Protein AF-A0A4R7D496-F1 (afdb_monomer_lite)

Organism: NCBI:txid1476465

Radius of gyration: 22.85 Å; chains: 1; bounding box: 43×77×45 Å

pLDDT: mean 81.34, std 16.37, range [40.25, 98.31]

Structure (mmCIF, N/CA/C/O backbone):
data_AF-A0A4R7D496-F1
#
_entry.id   AF-A0A4R7D496-F1
#
loop_
_atom_site.group_PDB
_atom_site.id
_atom_site.type_symbol
_atom_site.label_atom_id
_atom_site.label_alt_id
_atom_site.label_comp_id
_atom_site.label_asym_id
_atom_site.label_entity_id
_atom_site.label_seq_id
_atom_site.pdbx_PDB_ins_code
_atom_site.Cartn_x
_atom_site.Cartn_y
_atom_site.Cartn_z
_atom_site.occupancy
_atom_site.B_iso_or_equiv
_atom_site.auth_seq_id
_atom_site.auth_comp_id
_atom_site.auth_asym_id
_atom_site.auth_atom_id
_atom_site.pdbx_PDB_model_num
ATOM 1 N N . MET A 1 1 ? 23.025 -61.374 19.841 1.00 56.69 1 MET A N 1
ATOM 2 C CA . MET A 1 1 ? 21.644 -61.014 19.425 1.00 56.69 1 MET A CA 1
ATOM 3 C C . MET A 1 1 ? 21.143 -59.700 20.023 1.00 56.69 1 MET A C 1
ATOM 5 O O . MET A 1 1 ? 20.697 -58.865 19.254 1.00 56.69 1 MET A O 1
ATOM 9 N N . LYS A 1 2 ? 21.265 -59.462 21.339 1.00 55.41 2 LYS A N 1
ATOM 10 C CA . LYS A 1 2 ? 20.737 -58.252 22.011 1.00 55.41 2 LYS A CA 1
ATOM 11 C C . LYS A 1 2 ? 21.283 -56.909 21.476 1.00 55.41 2 LYS A C 1
ATOM 13 O O . LYS A 1 2 ? 20.531 -55.954 21.364 1.00 55.41 2 LYS A O 1
ATOM 18 N N . SER A 1 3 ? 22.551 -56.858 21.056 1.00 56.16 3 SER A N 1
ATOM 19 C CA . SER A 1 3 ? 23.186 -55.635 20.522 1.00 56.16 3 SER A CA 1
ATOM 20 C C . SER A 1 3 ? 22.636 -55.177 19.155 1.00 56.16 3 SER A C 1
ATOM 22 O O . SER A 1 3 ? 22.554 -53.978 18.912 1.00 56.16 3 SER A O 1
ATOM 24 N N . LYS A 1 4 ? 22.173 -56.098 18.293 1.00 61.12 4 LYS A N 1
ATOM 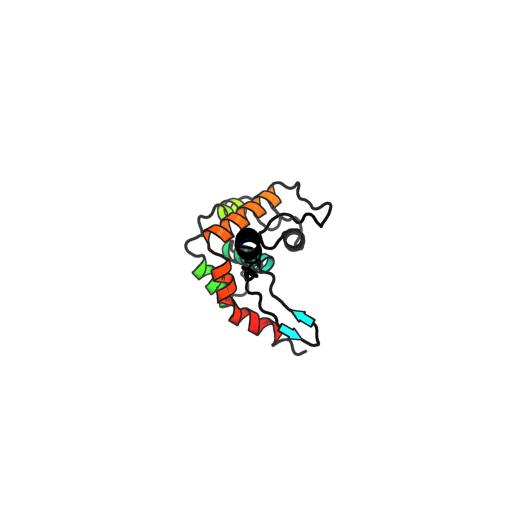25 C CA . LYS A 1 4 ? 21.601 -55.740 16.979 1.00 61.12 4 LYS A CA 1
ATOM 26 C C . LYS A 1 4 ? 20.197 -55.129 17.097 1.00 61.12 4 LYS A C 1
ATOM 28 O O . LYS A 1 4 ? 19.844 -54.263 16.312 1.00 61.12 4 LYS A O 1
ATOM 33 N N . ILE A 1 5 ? 19.431 -55.545 18.109 1.00 70.75 5 ILE A N 1
ATOM 34 C CA . ILE A 1 5 ? 18.074 -55.040 18.371 1.00 70.75 5 ILE A CA 1
ATOM 35 C C . ILE A 1 5 ? 18.126 -53.599 18.895 1.00 70.75 5 ILE A C 1
ATOM 37 O O . ILE A 1 5 ? 17.361 -52.755 18.442 1.00 70.75 5 ILE A O 1
ATOM 41 N N . ILE A 1 6 ? 19.073 -53.298 19.789 1.00 73.81 6 ILE A N 1
ATOM 42 C CA . ILE A 1 6 ? 19.260 -51.942 20.333 1.00 73.81 6 ILE A CA 1
ATOM 43 C C . ILE A 1 6 ? 19.644 -50.961 19.217 1.00 73.81 6 ILE A C 1
ATOM 45 O O . ILE A 1 6 ? 19.100 -49.863 19.155 1.00 73.81 6 ILE A O 1
ATOM 49 N N . LEU A 1 7 ? 20.515 -51.378 18.292 1.00 70.06 7 LEU A N 1
ATOM 50 C CA . LEU A 1 7 ? 20.929 -50.544 17.163 1.00 70.06 7 LEU A CA 1
ATOM 51 C C . LEU A 1 7 ? 19.754 -50.205 16.227 1.00 70.06 7 LEU A C 1
ATOM 53 O O . LEU A 1 7 ? 19.630 -49.059 15.807 1.00 70.06 7 LEU A O 1
ATOM 57 N N . CYS A 1 8 ? 18.859 -51.160 15.951 1.00 70.88 8 CYS A N 1
ATOM 58 C CA . CYS A 1 8 ? 17.661 -50.912 15.141 1.00 70.88 8 CYS A CA 1
ATOM 59 C C . CYS A 1 8 ? 16.666 -49.960 15.820 1.00 70.88 8 CYS A C 1
ATOM 61 O O . CYS A 1 8 ? 16.063 -49.138 15.138 1.00 70.88 8 CYS A O 1
ATOM 63 N N . ILE A 1 9 ? 16.514 -50.034 17.146 1.00 73.75 9 ILE A N 1
ATOM 64 C CA . ILE A 1 9 ? 15.630 -49.128 17.899 1.00 73.75 9 ILE A CA 1
ATOM 65 C C . ILE A 1 9 ? 16.184 -47.697 17.882 1.00 73.75 9 ILE A C 1
ATOM 67 O O . ILE A 1 9 ? 15.428 -46.751 17.675 1.00 73.75 9 ILE A O 1
ATOM 71 N N . VAL A 1 10 ? 17.502 -47.536 18.034 1.00 73.50 10 VAL A N 1
ATOM 72 C CA . VAL A 1 10 ? 18.156 -46.219 17.970 1.00 73.50 10 VAL A CA 1
ATOM 73 C C . VAL A 1 10 ? 18.067 -45.623 16.561 1.00 73.50 10 VAL A C 1
ATOM 75 O O . VAL A 1 10 ? 17.723 -44.453 16.423 1.00 73.50 10 VAL A O 1
ATOM 78 N N . LEU A 1 11 ? 18.285 -46.420 15.509 1.00 66.94 11 LEU A N 1
ATOM 79 C CA . LEU A 1 11 ? 18.124 -45.973 14.118 1.00 66.94 11 LEU A CA 1
ATOM 80 C C . LEU A 1 11 ? 16.674 -45.601 13.783 1.00 66.94 11 LEU A C 1
ATOM 82 O O . LEU A 1 11 ? 16.449 -44.569 13.160 1.00 66.94 11 LEU A O 1
ATOM 86 N N . ALA A 1 12 ? 15.688 -46.375 14.244 1.00 64.62 12 ALA A N 1
ATOM 87 C CA . ALA A 1 12 ? 14.278 -46.040 14.051 1.00 64.62 12 ALA A CA 1
ATOM 88 C C . ALA A 1 12 ? 13.896 -44.730 14.766 1.00 64.62 12 ALA A C 1
ATOM 90 O O . ALA A 1 12 ? 13.194 -43.904 14.187 1.00 64.62 12 ALA A O 1
ATOM 91 N N . ALA A 1 13 ? 14.409 -44.498 15.980 1.00 64.19 13 ALA A N 1
ATOM 92 C CA . ALA A 1 13 ? 14.186 -43.253 16.718 1.00 64.19 13 ALA A CA 1
ATOM 93 C C . ALA A 1 13 ? 14.844 -42.028 16.045 1.00 64.19 13 ALA A C 1
ATOM 95 O O . ALA A 1 13 ? 14.255 -40.949 16.041 1.00 64.19 13 ALA A O 1
ATOM 96 N N . LEU A 1 14 ? 16.018 -42.196 15.424 1.00 60.50 14 LEU A N 1
ATOM 97 C CA . LEU A 1 14 ? 16.702 -41.154 14.638 1.00 60.50 14 LEU A CA 1
ATOM 98 C C . LEU A 1 14 ? 16.020 -40.861 13.289 1.00 60.50 14 LEU A C 1
ATOM 100 O O . LEU A 1 14 ? 16.034 -39.724 12.816 1.00 60.50 14 LEU A O 1
ATOM 104 N N . CYS A 1 15 ? 15.384 -41.856 12.669 1.00 57.66 15 CYS A N 1
ATOM 105 C CA . CYS A 1 15 ? 14.571 -41.645 11.469 1.00 57.66 15 CYS A CA 1
ATOM 106 C C . CYS A 1 15 ? 13.231 -40.960 11.793 1.00 57.66 15 CYS A C 1
ATOM 108 O O . CYS A 1 15 ? 12.753 -40.142 11.013 1.00 57.66 15 CYS A O 1
ATOM 110 N N . LEU A 1 16 ? 12.645 -41.232 12.965 1.00 57.12 16 LEU A N 1
ATOM 111 C CA . LEU A 1 16 ? 11.423 -40.564 13.434 1.00 57.12 16 LEU A CA 1
ATOM 112 C C . LEU A 1 16 ? 11.659 -39.096 13.820 1.00 57.12 16 LEU A C 1
ATOM 114 O O . LEU A 1 16 ? 10.758 -38.280 13.641 1.00 57.12 16 LEU A O 1
ATOM 118 N N . SER A 1 17 ? 12.857 -38.732 14.292 1.00 56.72 17 SER A N 1
ATOM 119 C CA . SER A 1 17 ? 13.196 -37.331 14.585 1.00 56.72 17 SER A CA 1
ATOM 120 C C . SER A 1 17 ? 13.561 -36.505 13.346 1.00 56.72 17 SER A C 1
ATOM 122 O O . SER A 1 17 ? 13.466 -35.281 13.388 1.00 56.72 17 SER A O 1
ATOM 124 N N . THR A 1 18 ? 13.939 -37.148 12.237 1.00 55.53 18 THR A N 1
ATOM 125 C CA . THR A 1 18 ? 14.266 -36.473 10.965 1.00 55.53 18 THR A CA 1
ATOM 126 C C . THR A 1 18 ? 13.103 -36.459 9.965 1.00 55.53 18 THR A C 1
ATOM 128 O O . THR A 1 18 ? 13.079 -35.609 9.080 1.00 55.53 18 THR A O 1
ATOM 131 N N . GLY A 1 19 ? 12.104 -37.337 10.122 1.00 47.97 19 GLY A N 1
ATOM 132 C CA . GLY A 1 19 ? 10.970 -37.483 9.196 1.00 47.97 19 GLY A CA 1
ATOM 133 C C . GLY A 1 19 ? 9.736 -36.605 9.454 1.00 47.97 19 GLY A C 1
ATOM 134 O O . GLY A 1 19 ? 8.755 -36.752 8.732 1.00 47.97 19 GLY A O 1
ATOM 135 N N . LEU A 1 20 ? 9.745 -35.717 10.458 1.00 46.91 20 LEU A N 1
ATOM 136 C CA . LEU A 1 20 ? 8.592 -34.864 10.809 1.00 46.91 20 LEU A CA 1
ATOM 137 C C . LEU A 1 20 ? 8.773 -33.369 10.508 1.00 46.91 20 LEU A C 1
ATOM 139 O O . LEU A 1 20 ? 7.852 -32.595 10.742 1.00 46.91 20 LEU A O 1
ATOM 143 N N . TYR A 1 21 ? 9.890 -32.964 9.901 1.00 46.97 21 TYR A N 1
ATOM 144 C CA . TYR A 1 21 ? 9.975 -31.668 9.217 1.00 46.97 21 TYR A CA 1
ATOM 145 C C . TYR A 1 21 ? 9.490 -31.809 7.769 1.00 46.97 21 TYR A C 1
ATOM 147 O O . TYR A 1 21 ? 10.166 -31.445 6.809 1.00 46.97 21 TYR A O 1
ATOM 155 N N . GLY A 1 22 ? 8.277 -32.337 7.596 1.00 42.75 22 GLY A N 1
ATOM 156 C CA . GLY A 1 22 ? 7.478 -31.865 6.478 1.00 42.75 22 GLY A CA 1
ATOM 157 C C . GLY A 1 22 ? 7.251 -30.389 6.757 1.00 42.75 22 GLY A C 1
ATOM 158 O O . GLY A 1 22 ? 6.580 -30.070 7.735 1.00 42.75 22 GLY A O 1
ATOM 159 N N . ARG A 1 23 ? 7.880 -29.500 5.974 1.00 41.28 23 ARG A N 1
ATOM 160 C CA . ARG A 1 23 ? 7.515 -28.080 5.931 1.00 41.28 23 ARG A CA 1
ATOM 161 C C . ARG A 1 23 ? 5.992 -28.070 5.868 1.00 41.28 23 ARG A C 1
ATOM 163 O O . ARG A 1 23 ? 5.431 -28.551 4.882 1.00 41.28 23 ARG A O 1
ATOM 170 N N . ALA A 1 24 ? 5.331 -27.638 6.943 1.00 40.66 24 ALA A N 1
ATOM 171 C CA . ALA A 1 24 ? 3.930 -27.293 6.839 1.00 40.66 24 ALA A CA 1
ATOM 172 C C . ALA A 1 24 ? 3.865 -26.355 5.634 1.00 40.66 24 ALA A C 1
ATOM 174 O O . ALA A 1 24 ? 4.683 -25.439 5.535 1.00 40.66 24 ALA A O 1
ATOM 175 N N . HIS A 1 25 ? 3.010 -26.661 4.662 1.00 40.31 25 HIS A N 1
ATOM 176 C CA . HIS A 1 25 ? 2.670 -25.681 3.645 1.00 40.31 25 HIS A CA 1
ATOM 177 C C . HIS A 1 25 ? 2.056 -24.524 4.435 1.00 40.31 25 HIS A C 1
ATOM 179 O O . HIS A 1 25 ? 0.890 -24.601 4.824 1.00 40.31 25 HIS A O 1
ATOM 185 N N . GLU A 1 26 ? 2.882 -23.542 4.807 1.00 54.62 26 GLU A N 1
ATOM 186 C CA . GLU A 1 26 ? 2.420 -22.295 5.391 1.00 54.62 26 GLU A CA 1
ATOM 187 C C . GLU A 1 26 ? 1.396 -21.767 4.398 1.00 54.62 26 GLU A C 1
ATOM 189 O O . GLU A 1 26 ? 1.671 -21.629 3.203 1.00 54.62 26 GLU A O 1
ATOM 194 N N . GLN A 1 27 ? 0.154 -21.654 4.865 1.00 56.47 27 GLN A N 1
ATOM 195 C CA . GLN A 1 27 ? -0.900 -21.074 4.055 1.00 56.47 27 GLN A CA 1
ATOM 196 C C . GLN A 1 27 ? -0.429 -19.671 3.657 1.00 56.47 27 GLN A C 1
ATOM 198 O O . GLN A 1 27 ? 0.135 -18.979 4.509 1.00 56.47 27 GLN A O 1
ATOM 203 N N . PRO A 1 28 ? -0.617 -19.258 2.394 1.00 67.00 28 PRO A N 1
ATOM 204 C CA . PRO A 1 28 ? -0.236 -17.917 1.979 1.00 67.00 28 PRO A CA 1
ATOM 205 C C . PRO A 1 28 ? -0.934 -16.887 2.875 1.00 67.00 28 PRO A C 1
ATOM 207 O O . PRO A 1 28 ? -2.121 -17.030 3.181 1.00 67.00 28 PRO A O 1
ATOM 210 N N . ILE A 1 29 ? -0.179 -15.874 3.309 1.00 80.69 29 ILE A N 1
ATOM 211 C CA . ILE A 1 29 ? -0.638 -14.818 4.229 1.00 80.69 29 ILE A CA 1
ATOM 212 C C . ILE A 1 29 ? -1.876 -14.116 3.645 1.00 80.69 29 ILE A C 1
ATOM 214 O O . ILE A 1 29 ? -2.878 -13.898 4.332 1.00 80.69 29 ILE A O 1
ATOM 218 N N . TYR A 1 30 ? -1.835 -13.856 2.338 1.00 85.75 30 TYR A N 1
ATOM 219 C CA . TYR A 1 30 ? -2.943 -13.320 1.562 1.00 85.75 30 TYR A CA 1
ATOM 220 C C . TYR A 1 30 ? -3.668 -14.440 0.832 1.00 85.75 30 TYR A C 1
ATOM 222 O O . TYR A 1 30 ? -3.118 -15.124 -0.033 1.00 85.75 30 TYR A O 1
ATOM 230 N N . GLN A 1 31 ? -4.946 -14.609 1.140 1.00 83.81 31 GLN A N 1
ATOM 231 C CA . GLN A 1 31 ? -5.771 -15.612 0.500 1.00 83.81 31 GLN A CA 1
ATOM 232 C C . GLN A 1 31 ? -6.420 -15.045 -0.766 1.00 83.81 31 GLN A C 1
ATOM 234 O O . GLN A 1 31 ? -7.627 -14.779 -0.811 1.00 83.81 31 GLN A O 1
ATOM 239 N N . GLN A 1 32 ? -5.584 -14.874 -1.783 1.00 77.94 32 GLN A N 1
ATOM 240 C CA . GLN A 1 32 ? -5.933 -14.281 -3.066 1.00 77.94 32 GLN A CA 1
ATOM 241 C C . GLN A 1 32 ? -7.162 -14.954 -3.723 1.00 77.94 32 GLN A C 1
ATOM 243 O O . GLN A 1 32 ? -7.193 -16.182 -3.862 1.00 77.94 32 GLN A O 1
ATOM 248 N N . PRO A 1 33 ? -8.179 -14.176 -4.133 1.00 77.69 33 PRO A N 1
ATOM 249 C CA . PRO A 1 33 ? -9.317 -14.685 -4.892 1.00 77.69 33 PRO A CA 1
ATOM 250 C C . PRO A 1 33 ? -8.841 -15.097 -6.286 1.00 77.69 33 PRO A C 1
ATOM 252 O O . PRO A 1 33 ? -8.023 -14.415 -6.897 1.00 77.69 33 PRO A O 1
ATOM 255 N N . VAL A 1 34 ? -9.342 -16.219 -6.797 1.00 80.44 34 VAL A N 1
ATOM 256 C CA . VAL A 1 34 ? -9.006 -16.698 -8.141 1.00 80.44 34 VAL A CA 1
ATOM 257 C C . VAL A 1 34 ? -10.296 -16.852 -8.920 1.00 80.44 34 VAL A C 1
ATOM 259 O O . VAL A 1 34 ? -11.125 -17.694 -8.576 1.00 80.44 34 VAL A O 1
ATOM 262 N N . VAL A 1 35 ? -10.432 -16.082 -9.993 1.00 80.88 35 VAL A N 1
ATOM 263 C CA . VAL A 1 35 ? -11.515 -16.252 -10.965 1.00 80.88 35 VAL A CA 1
ATOM 264 C C . VAL A 1 35 ? -10.918 -16.706 -12.284 1.00 80.88 35 VAL A C 1
ATOM 266 O O . VAL A 1 35 ? -9.939 -16.140 -12.760 1.00 80.88 35 VAL A O 1
ATOM 269 N N . GLU A 1 36 ? -11.482 -17.757 -12.866 1.00 80.81 36 GLU A N 1
ATOM 270 C CA . GLU A 1 36 ? -11.027 -18.305 -14.139 1.00 80.81 36 GLU A CA 1
ATOM 271 C C . GLU A 1 36 ? -12.052 -17.991 -15.230 1.00 80.81 36 GLU A C 1
ATOM 273 O O . GLU A 1 36 ? -13.218 -18.367 -15.118 1.00 80.81 36 GLU A O 1
ATOM 278 N N . VAL A 1 37 ? -11.614 -17.305 -16.285 1.00 81.06 37 VAL A N 1
ATOM 279 C CA . VAL A 1 37 ? -12.430 -16.977 -17.462 1.00 81.06 37 VAL A CA 1
ATOM 280 C C . VAL A 1 37 ? -11.669 -17.446 -18.694 1.00 81.06 37 VAL A C 1
ATOM 282 O O . VAL A 1 37 ? -10.526 -17.053 -18.901 1.00 81.06 37 VAL A O 1
ATOM 285 N N . GLU A 1 38 ? -12.276 -18.336 -19.483 1.00 84.25 38 GLU A N 1
ATOM 286 C CA . GLU A 1 38 ? -11.675 -18.898 -20.707 1.00 84.25 38 GLU A CA 1
ATOM 287 C C . GLU A 1 38 ? -10.256 -19.486 -20.511 1.00 84.25 38 GLU A C 1
ATOM 289 O O . GLU A 1 38 ? -9.402 -19.417 -21.392 1.00 84.25 38 GLU A O 1
ATOM 294 N N . GLY A 1 39 ? -9.990 -20.083 -19.342 1.00 85.00 39 GLY A N 1
ATOM 295 C CA . GLY A 1 39 ? -8.684 -20.663 -18.998 1.00 85.00 39 GLY A CA 1
ATOM 296 C C . GLY A 1 39 ? -7.632 -19.644 -18.543 1.00 85.00 39 GLY A C 1
ATOM 297 O O . GLY A 1 39 ? -6.489 -20.017 -18.271 1.00 85.00 39 GLY A O 1
ATOM 298 N N . VAL A 1 40 ? -7.999 -18.366 -18.433 1.00 81.06 40 VAL A N 1
ATOM 299 C CA . VAL A 1 40 ? -7.164 -17.307 -17.859 1.00 81.06 40 VAL A CA 1
ATOM 300 C C . VAL A 1 40 ? -7.554 -17.107 -16.399 1.00 81.06 40 VAL A C 1
ATOM 302 O O . VAL A 1 40 ? -8.718 -16.870 -16.080 1.00 81.06 40 VAL A O 1
ATOM 305 N N . ARG A 1 41 ? -6.569 -17.204 -15.502 1.00 82.31 41 ARG A N 1
ATOM 306 C CA . ARG A 1 41 ? -6.749 -16.994 -14.062 1.00 82.31 41 ARG A CA 1
ATOM 307 C C . ARG A 1 41 ? -6.489 -15.534 -13.706 1.00 82.31 41 ARG A C 1
ATOM 309 O O . ARG A 1 41 ? -5.374 -15.047 -13.874 1.00 82.31 41 ARG A O 1
ATOM 316 N N . PHE A 1 42 ? -7.505 -14.880 -13.168 1.00 81.56 42 PHE A N 1
ATOM 317 C CA . PHE A 1 42 ? -7.460 -13.532 -12.622 1.00 81.56 42 PHE A CA 1
ATOM 318 C C . PHE A 1 42 ? -7.365 -13.602 -11.102 1.00 81.56 42 PHE A C 1
ATOM 320 O O . PHE A 1 42 ? -8.030 -14.422 -10.468 1.00 81.56 42 PHE A O 1
ATOM 327 N N . THR A 1 43 ? -6.526 -12.745 -10.531 1.00 86.38 43 THR A N 1
ATOM 328 C CA . THR A 1 43 ? -6.320 -12.621 -9.088 1.00 86.38 43 THR A CA 1
ATOM 329 C C . THR A 1 43 ? -6.101 -11.159 -8.718 1.00 86.38 43 THR A C 1
ATOM 331 O O . THR A 1 43 ? -5.698 -10.360 -9.566 1.00 86.38 43 THR A O 1
ATOM 334 N N . ILE A 1 44 ? -6.366 -10.818 -7.459 1.00 88.44 44 ILE A N 1
ATOM 335 C CA . ILE A 1 44 ? -6.022 -9.514 -6.893 1.00 88.44 44 ILE A CA 1
ATOM 336 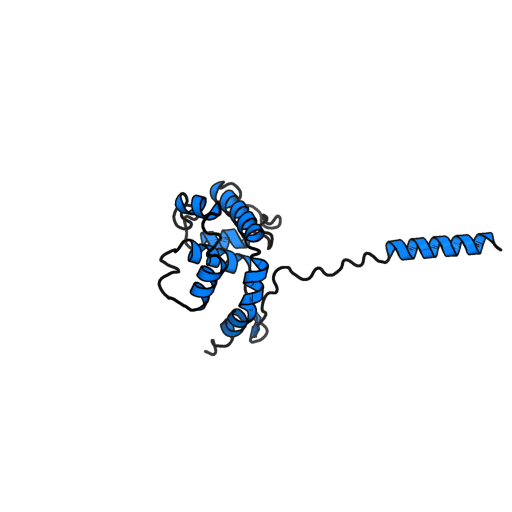C C . ILE A 1 44 ? -4.648 -9.614 -6.241 1.00 88.44 44 ILE A C 1
ATOM 338 O O . ILE A 1 44 ? -4.427 -10.432 -5.348 1.00 88.44 44 ILE A O 1
ATOM 342 N N . ASP A 1 45 ? -3.734 -8.756 -6.685 1.00 90.94 45 ASP A N 1
ATOM 343 C CA . ASP A 1 45 ? -2.407 -8.641 -6.098 1.00 90.94 45 ASP A CA 1
ATOM 344 C C . ASP A 1 45 ? -2.474 -7.842 -4.782 1.00 90.94 45 ASP A C 1
ATOM 346 O O . ASP A 1 45 ? -2.901 -6.680 -4.800 1.00 90.94 45 ASP A O 1
ATOM 350 N N . PRO A 1 46 ? -2.039 -8.410 -3.642 1.00 92.38 46 PRO A N 1
ATOM 351 C CA . PRO A 1 46 ? -2.131 -7.741 -2.346 1.00 92.38 46 PRO A CA 1
ATOM 352 C C . PRO A 1 46 ? -1.288 -6.465 -2.268 1.00 92.38 46 PRO A C 1
ATOM 354 O O . PRO A 1 46 ? -1.638 -5.554 -1.524 1.00 92.38 46 PRO A O 1
ATOM 357 N N . ARG A 1 47 ? -0.210 -6.346 -3.054 1.00 94.50 47 ARG A N 1
ATOM 358 C CA . ARG A 1 47 ? 0.647 -5.149 -3.070 1.00 94.50 47 ARG A CA 1
ATOM 359 C C . ARG A 1 47 ? -0.056 -3.988 -3.765 1.00 94.50 47 ARG A C 1
ATOM 361 O O . ARG A 1 47 ? 0.033 -2.851 -3.309 1.00 94.50 47 ARG A O 1
ATOM 368 N N . ILE A 1 48 ? -0.770 -4.282 -4.853 1.00 93.06 48 ILE A N 1
ATOM 369 C CA . ILE A 1 48 ? -1.567 -3.291 -5.588 1.00 93.06 48 ILE A CA 1
ATOM 370 C C . ILE A 1 48 ? -2.740 -2.822 -4.725 1.00 93.06 48 ILE A C 1
ATOM 372 O O . ILE A 1 48 ? -2.966 -1.619 -4.605 1.00 93.06 48 ILE A O 1
ATOM 376 N N . GLU A 1 49 ? -3.436 -3.748 -4.069 1.00 93.56 49 GLU A N 1
ATOM 377 C CA . GLU A 1 49 ? -4.553 -3.427 -3.174 1.00 93.56 49 GLU A CA 1
ATOM 378 C C . GLU A 1 49 ? -4.104 -2.632 -1.936 1.00 93.56 49 GLU A C 1
ATOM 380 O O . GLU A 1 49 ? -4.765 -1.673 -1.524 1.00 93.56 49 GLU A O 1
ATOM 385 N N . LEU A 1 50 ? -2.934 -2.961 -1.382 1.00 96.38 50 LEU A N 1
ATOM 386 C CA . LEU A 1 50 ? -2.309 -2.195 -0.306 1.00 96.38 50 LEU A CA 1
ATOM 387 C C . LEU A 1 50 ? -1.987 -0.774 -0.757 1.00 96.38 50 LEU A C 1
ATOM 389 O O . LEU A 1 50 ? -2.307 0.187 -0.056 1.00 96.38 50 LEU A O 1
ATOM 393 N N . PHE A 1 51 ? -1.368 -0.625 -1.927 1.00 95.56 51 PHE A N 1
ATOM 394 C CA . PHE A 1 51 ? -1.049 0.693 -2.455 1.00 95.56 51 PHE A CA 1
ATOM 395 C C . PHE A 1 51 ? -2.322 1.519 -2.647 1.00 95.56 51 PHE A C 1
ATOM 397 O O . PHE A 1 51 ? -2.402 2.637 -2.142 1.00 95.56 51 PHE A O 1
ATOM 404 N N . HIS A 1 52 ? -3.356 0.934 -3.255 1.00 93.25 52 HIS A N 1
ATOM 405 C CA . HIS A 1 52 ? -4.649 1.587 -3.430 1.00 93.25 52 HIS A CA 1
ATOM 406 C C . HIS A 1 52 ? -5.293 2.000 -2.100 1.00 93.25 52 HIS A C 1
ATOM 408 O O . HIS A 1 52 ? -5.806 3.112 -1.955 1.00 93.25 52 HIS A O 1
ATOM 414 N N . THR A 1 53 ? -5.208 1.133 -1.090 1.00 95.00 53 THR A N 1
ATOM 415 C CA . THR A 1 53 ? -5.656 1.433 0.273 1.00 95.00 53 THR A CA 1
ATOM 416 C C . THR A 1 53 ? -4.984 2.704 0.802 1.00 95.00 53 THR A C 1
ATOM 418 O O . THR A 1 53 ? -5.658 3.586 1.339 1.00 95.00 53 THR A O 1
ATOM 421 N N . LEU A 1 54 ? -3.672 2.855 0.607 1.00 95.88 54 LEU A N 1
ATOM 422 C CA . LEU A 1 54 ? -2.937 4.052 1.021 1.00 95.88 54 LEU A CA 1
ATOM 423 C C . LEU A 1 54 ? -3.348 5.297 0.230 1.00 95.88 54 LEU A C 1
ATOM 425 O O . LEU A 1 54 ? -3.449 6.372 0.823 1.00 95.88 54 LEU A O 1
ATOM 429 N N . GLU A 1 55 ? -3.643 5.173 -1.064 1.00 93.25 55 GLU A N 1
ATOM 430 C CA . GLU A 1 55 ? -4.157 6.289 -1.866 1.00 93.25 55 GLU A CA 1
ATOM 431 C C . GLU A 1 55 ? -5.502 6.805 -1.338 1.00 93.25 55 GLU A C 1
ATOM 433 O O . GLU A 1 55 ? -5.697 8.020 -1.202 1.00 93.25 55 GLU A O 1
ATOM 438 N N . VAL A 1 56 ? -6.418 5.884 -1.006 1.00 93.12 56 VAL A N 1
ATOM 439 C CA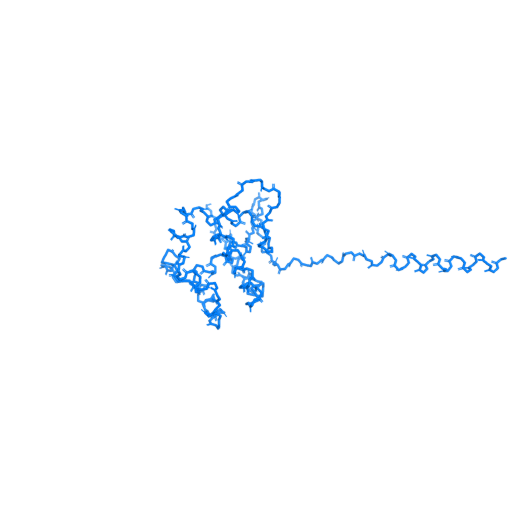 . VAL A 1 56 ? -7.723 6.198 -0.400 1.00 93.12 56 VAL A CA 1
ATOM 440 C C . VAL A 1 56 ? -7.522 6.892 0.945 1.00 93.12 56 VAL A C 1
ATOM 442 O O . VAL A 1 56 ? -8.133 7.929 1.207 1.00 93.12 56 VAL A O 1
ATOM 445 N N . LEU A 1 57 ? -6.641 6.360 1.796 1.00 93.19 57 LEU A N 1
ATOM 446 C CA . LEU A 1 57 ? -6.392 6.903 3.135 1.00 93.19 57 LEU A CA 1
ATOM 447 C C . LEU A 1 57 ? -5.682 8.262 3.110 1.00 93.19 57 LEU A C 1
ATOM 449 O O . LEU A 1 57 ? -5.966 9.106 3.962 1.00 93.19 57 LEU A O 1
ATOM 453 N N . GLN A 1 58 ? -4.808 8.503 2.130 1.00 90.69 58 GLN A N 1
ATOM 454 C CA . GLN A 1 58 ? -4.202 9.816 1.889 1.00 90.69 58 GLN A CA 1
ATOM 455 C C . GLN A 1 58 ? -5.214 10.811 1.293 1.00 90.69 58 GLN A C 1
ATOM 457 O O . GLN A 1 58 ? -5.027 12.026 1.377 1.00 90.69 58 GLN A O 1
ATOM 462 N N . GLY A 1 59 ? -6.298 10.309 0.706 1.00 87.94 59 GLY A N 1
ATOM 463 C CA . GLY A 1 59 ? -7.327 11.114 0.073 1.00 87.94 59 GLY A CA 1
ATOM 464 C C . GLY A 1 59 ? -6.891 11.684 -1.276 1.00 87.94 59 GLY A C 1
ATOM 465 O O . GLY A 1 59 ? -7.198 12.840 -1.586 1.00 87.94 59 GLY A O 1
ATOM 466 N N . ILE A 1 60 ? -6.167 10.896 -2.077 1.00 83.69 60 ILE A N 1
ATOM 467 C CA . ILE A 1 60 ? -5.714 11.315 -3.408 1.00 83.69 60 ILE A CA 1
ATOM 468 C C . ILE A 1 60 ? -6.938 11.630 -4.299 1.00 83.69 60 ILE A C 1
ATOM 470 O O . ILE A 1 60 ? -7.799 10.768 -4.494 1.00 83.69 60 ILE A O 1
ATOM 474 N N . PRO A 1 61 ? -7.037 12.841 -4.891 1.00 68.25 61 PRO A N 1
ATOM 475 C CA . PRO A 1 61 ? -8.223 13.270 -5.642 1.00 68.25 61 PRO A CA 1
ATOM 476 C C . PRO A 1 61 ? -8.606 12.368 -6.821 1.00 68.25 61 PRO A C 1
ATOM 478 O O . PRO A 1 61 ? -9.791 12.213 -7.108 1.00 68.25 61 PRO A O 1
ATOM 481 N N . LEU A 1 62 ? -7.614 11.764 -7.486 1.00 64.94 62 LEU A N 1
ATOM 482 C CA . LEU A 1 62 ? -7.825 10.844 -8.612 1.00 64.94 62 LEU A CA 1
ATOM 483 C C . LEU A 1 62 ? -8.526 9.549 -8.182 1.00 64.94 62 LEU A C 1
ATOM 485 O O . LEU A 1 62 ? -9.256 8.957 -8.970 1.00 64.94 62 LEU A O 1
ATOM 489 N N . VAL A 1 63 ? -8.365 9.157 -6.919 1.00 69.31 63 VAL A N 1
ATOM 490 C CA . VAL A 1 63 ? -9.057 8.016 -6.323 1.00 69.31 63 VAL A CA 1
ATOM 491 C C . VAL A 1 63 ? -10.406 8.445 -5.743 1.00 69.31 63 VAL A C 1
ATOM 493 O O . VAL A 1 63 ? -11.375 7.702 -5.835 1.00 69.31 63 VAL A O 1
ATOM 496 N N . ASN A 1 64 ? -10.534 9.659 -5.214 1.00 59.09 64 ASN A N 1
ATOM 497 C CA . ASN A 1 64 ? -11.702 10.085 -4.432 1.00 59.09 64 ASN A CA 1
ATOM 498 C C . ASN A 1 64 ? -12.957 10.510 -5.215 1.00 59.09 64 ASN A C 1
ATOM 500 O O . ASN A 1 64 ? -13.970 10.810 -4.592 1.00 59.09 64 ASN A O 1
ATOM 504 N N . PHE A 1 65 ? -12.951 10.553 -6.550 1.00 55.66 65 PHE A N 1
ATOM 505 C CA . PHE A 1 65 ? -14.101 11.120 -7.277 1.00 55.66 65 PHE A CA 1
ATOM 506 C C . PHE A 1 65 ? -15.353 10.222 -7.291 1.00 55.66 65 PHE A C 1
ATOM 508 O O . PHE A 1 65 ? -16.465 10.714 -7.475 1.00 55.66 65 PHE A O 1
ATOM 515 N N . VAL A 1 66 ? -15.184 8.911 -7.086 1.00 62.50 66 VAL A N 1
ATOM 516 C CA . VAL A 1 66 ? -16.287 7.940 -7.014 1.00 62.50 66 VAL A CA 1
ATOM 517 C C . VAL A 1 66 ? -16.341 7.347 -5.611 1.00 62.50 66 VAL A C 1
ATOM 519 O O . VAL A 1 66 ? -15.488 6.539 -5.241 1.00 62.50 66 VAL A O 1
ATOM 522 N N . GLU A 1 67 ? -17.346 7.740 -4.837 1.00 64.38 67 GLU A N 1
ATOM 523 C CA . GLU A 1 67 ? -17.641 7.175 -3.520 1.00 64.38 67 GLU A CA 1
ATOM 524 C C . GLU A 1 67 ? -18.297 5.800 -3.694 1.00 64.38 67 GLU A C 1
ATOM 526 O O . GLU A 1 67 ? -19.484 5.697 -4.000 1.00 64.38 67 GLU A O 1
ATOM 531 N N . ILE A 1 68 ? -17.508 4.737 -3.536 1.00 77.56 68 ILE A N 1
ATOM 532 C CA . ILE A 1 68 ? -17.997 3.353 -3.498 1.00 77.56 68 ILE A CA 1
ATOM 533 C C . ILE A 1 68 ? -17.983 2.843 -2.057 1.00 77.56 68 ILE A C 1
ATOM 535 O O . ILE A 1 68 ? -17.128 3.241 -1.264 1.00 77.56 68 ILE A O 1
ATOM 539 N N . GLU A 1 69 ? -18.896 1.928 -1.728 1.00 84.38 69 GLU A N 1
ATOM 540 C CA . GLU A 1 69 ? -19.000 1.306 -0.396 1.00 84.38 69 GLU A CA 1
ATOM 541 C C . GLU A 1 69 ? -17.655 0.732 0.080 1.00 84.38 69 GLU A C 1
ATOM 543 O O . GLU A 1 69 ? -17.257 0.924 1.228 1.00 84.38 69 GLU A O 1
ATOM 548 N N . TYR A 1 70 ? -16.881 0.160 -0.845 1.00 86.56 70 TYR A N 1
ATOM 549 C CA . TYR A 1 70 ? -15.541 -0.352 -0.575 1.00 86.56 70 TYR A CA 1
ATOM 550 C C . TYR A 1 70 ? -14.575 0.695 0.015 1.00 86.56 70 TYR A C 1
ATOM 552 O O . TYR A 1 70 ? -13.846 0.416 0.966 1.00 86.56 70 TYR A O 1
ATOM 560 N N . LYS A 1 71 ? -14.610 1.944 -0.465 1.00 88.00 71 LYS A N 1
ATOM 561 C CA . LYS A 1 71 ? -13.765 3.023 0.082 1.00 88.00 71 LYS A CA 1
ATOM 562 C C . LYS A 1 71 ? -14.187 3.402 1.491 1.00 88.00 71 LYS A C 1
ATOM 564 O O . LYS A 1 71 ? -13.338 3.668 2.338 1.00 88.00 71 LYS A O 1
ATOM 569 N N . GLN A 1 72 ? -15.487 3.375 1.771 1.00 88.69 72 GLN A N 1
ATOM 570 C CA . GLN A 1 72 ? -15.995 3.604 3.121 1.00 88.69 72 GLN A CA 1
ATOM 571 C C . GLN A 1 72 ? -15.549 2.487 4.076 1.00 88.69 72 GLN A C 1
ATOM 573 O O . GLN A 1 72 ? -15.216 2.772 5.228 1.00 88.69 72 GLN A O 1
ATOM 578 N N . HIS A 1 73 ? -15.442 1.242 3.598 1.00 91.12 73 HIS A N 1
ATOM 579 C CA . HIS A 1 73 ? -14.870 0.138 4.376 1.00 91.12 73 HIS A CA 1
ATOM 580 C C . HIS A 1 73 ? -13.390 0.366 4.693 1.00 91.12 73 HIS A C 1
ATOM 582 O O . HIS A 1 73 ? -13.014 0.245 5.860 1.00 91.12 73 HIS A O 1
ATOM 588 N N . ILE A 1 74 ? -12.580 0.777 3.709 1.00 94.38 74 ILE A N 1
ATOM 589 C CA . ILE A 1 74 ? -11.176 1.167 3.924 1.00 94.38 74 ILE A CA 1
ATOM 590 C C . ILE A 1 74 ? -11.087 2.263 4.999 1.00 94.38 74 ILE A C 1
ATOM 592 O O . ILE A 1 74 ? -10.428 2.097 6.027 1.00 94.38 74 ILE A O 1
ATOM 596 N N . LEU A 1 75 ? -11.799 3.378 4.805 1.00 93.31 75 LEU A N 1
ATOM 597 C CA . LEU A 1 75 ? -11.765 4.524 5.720 1.00 93.31 75 LEU A CA 1
ATOM 598 C C . LEU A 1 75 ? -12.224 4.161 7.138 1.00 93.31 75 LEU A C 1
ATOM 600 O O . LEU A 1 75 ? -11.699 4.706 8.114 1.00 93.31 75 LEU A O 1
ATOM 604 N N . SER A 1 76 ? -13.204 3.263 7.257 1.00 93.88 76 SER A N 1
ATOM 605 C CA . SER A 1 76 ? -13.715 2.784 8.538 1.00 93.88 76 SER A CA 1
ATOM 606 C C . SER A 1 76 ? -12.713 1.869 9.239 1.00 93.88 76 SER A C 1
ATOM 608 O O . SER A 1 76 ? -12.419 2.096 10.415 1.00 93.88 76 SER A O 1
ATOM 610 N N . TYR A 1 77 ? -12.163 0.877 8.530 1.00 95.88 77 TYR A N 1
ATOM 611 C CA . TYR A 1 77 ? -11.216 -0.089 9.092 1.00 95.88 77 TYR A CA 1
ATOM 612 C C . TYR A 1 77 ? -9.951 0.610 9.597 1.00 95.88 77 TYR A C 1
ATOM 614 O O . TYR A 1 77 ? -9.557 0.437 10.749 1.00 95.88 77 TYR A O 1
ATOM 622 N N . PHE A 1 78 ? -9.360 1.490 8.783 1.00 96.81 78 PHE A N 1
ATOM 623 C CA . PHE A 1 78 ? -8.086 2.124 9.126 1.00 96.81 78 PHE A CA 1
ATOM 624 C C . PHE A 1 78 ? -8.225 3.434 9.922 1.00 96.81 78 PHE A C 1
ATOM 626 O O . PHE A 1 78 ? -7.243 4.148 10.144 1.00 96.81 78 PHE A O 1
ATOM 633 N N . LYS A 1 79 ? -9.431 3.776 10.401 1.00 94.75 79 LYS A N 1
ATOM 634 C CA . LYS A 1 79 ? -9.720 5.062 11.065 1.00 94.75 79 LYS A CA 1
ATOM 635 C C . LYS A 1 79 ? -8.800 5.365 12.253 1.00 94.75 79 LYS A C 1
ATOM 637 O O . LYS A 1 79 ? -8.494 6.534 12.492 1.00 94.75 79 LYS A O 1
ATOM 642 N N . THR A 1 80 ? -8.390 4.347 13.006 1.00 95.38 80 THR A N 1
ATOM 643 C CA . THR A 1 80 ? -7.536 4.481 14.200 1.00 95.38 80 THR A CA 1
ATOM 644 C C . THR A 1 80 ? -6.048 4.609 13.882 1.00 95.38 80 THR A C 1
ATOM 646 O O . THR A 1 80 ? -5.278 4.973 14.765 1.00 95.38 80 THR A O 1
ATOM 649 N N . TYR A 1 81 ? -5.643 4.370 12.635 1.00 95.12 81 TYR A N 1
ATOM 650 C CA . TYR A 1 81 ? -4.240 4.287 12.221 1.00 95.12 81 TYR A CA 1
ATOM 651 C C . TYR A 1 81 ? -3.740 5.544 11.501 1.00 95.12 81 TYR A C 1
ATOM 653 O O . TYR A 1 81 ? -2.638 5.573 10.971 1.00 95.12 81 TYR A O 1
ATOM 661 N N . LYS A 1 82 ? -4.517 6.631 11.514 1.00 88.88 82 LYS A N 1
ATOM 662 C CA . LYS A 1 82 ? -4.199 7.879 10.793 1.00 88.88 82 LYS A CA 1
ATOM 663 C C . LYS A 1 82 ? -2.899 8.569 11.221 1.00 88.88 82 LYS A C 1
ATOM 665 O O . LYS A 1 82 ? -2.422 9.435 10.502 1.00 88.88 82 LYS A O 1
ATOM 670 N N . ASN A 1 83 ? -2.344 8.196 12.374 1.00 93.56 83 ASN A N 1
ATOM 671 C CA . ASN A 1 83 ? -1.117 8.776 12.923 1.00 93.56 83 ASN A CA 1
ATOM 672 C C . ASN A 1 83 ? 0.133 7.922 12.642 1.00 93.56 83 ASN A C 1
ATOM 674 O O . ASN A 1 83 ? 1.179 8.167 13.239 1.00 93.56 83 ASN A O 1
ATOM 678 N N . LEU A 1 84 ? 0.032 6.890 11.796 1.00 96.56 84 LEU A N 1
ATOM 679 C CA . LEU A 1 84 ? 1.199 6.108 11.389 1.00 96.56 84 LEU A CA 1
ATOM 680 C C . LEU A 1 84 ? 2.173 6.967 10.571 1.00 96.56 84 LEU A C 1
ATOM 682 O O . LEU A 1 84 ? 1.760 7.827 9.789 1.00 96.56 84 LEU A O 1
ATOM 686 N N . ALA A 1 85 ? 3.472 6.694 10.722 1.00 97.56 85 ALA A N 1
ATOM 687 C CA . ALA A 1 85 ? 4.554 7.479 10.122 1.00 97.56 85 ALA A CA 1
ATOM 688 C C . ALA A 1 85 ? 4.452 7.598 8.591 1.00 97.56 85 ALA A C 1
ATOM 690 O O . ALA A 1 85 ? 4.884 8.601 8.019 1.00 97.56 85 ALA A O 1
ATOM 691 N N . ILE A 1 86 ? 3.830 6.616 7.932 1.00 97.31 86 ILE A N 1
ATOM 692 C CA . ILE A 1 86 ? 3.574 6.654 6.492 1.00 97.31 86 ILE A CA 1
ATOM 693 C C . ILE A 1 86 ? 2.738 7.873 6.080 1.00 97.31 86 ILE A C 1
ATOM 695 O O . ILE A 1 86 ? 3.032 8.496 5.064 1.00 97.31 86 ILE A O 1
ATOM 699 N N . PHE A 1 87 ? 1.755 8.290 6.882 1.00 96.06 87 PHE A N 1
ATOM 700 C CA . PHE A 1 87 ? 0.903 9.433 6.547 1.00 96.06 87 PHE A CA 1
ATOM 701 C C . PHE A 1 87 ? 1.648 10.763 6.696 1.00 96.06 87 PHE A C 1
ATOM 703 O O . PHE A 1 87 ? 1.537 11.636 5.832 1.00 96.06 87 PHE A O 1
ATOM 710 N N . ASP A 1 88 ? 2.493 10.889 7.719 1.00 96.19 88 ASP A N 1
ATOM 711 C CA . ASP A 1 88 ? 3.392 12.037 7.865 1.00 96.19 88 ASP A CA 1
ATOM 712 C C . ASP A 1 88 ? 4.400 12.110 6.716 1.00 96.19 88 ASP A C 1
ATOM 714 O O . ASP A 1 88 ? 4.691 13.195 6.201 1.00 96.19 88 ASP A O 1
ATOM 718 N N . TYR A 1 89 ? 4.927 10.964 6.292 1.00 97.44 89 TYR A N 1
ATOM 719 C CA . TYR A 1 89 ? 5.846 10.871 5.168 1.00 97.44 89 TYR A CA 1
ATOM 720 C C . TYR A 1 89 ? 5.181 11.296 3.853 1.00 97.44 89 TYR A C 1
ATOM 722 O O . TYR A 1 89 ? 5.716 12.160 3.154 1.00 97.44 89 TYR A O 1
ATOM 730 N N . LEU A 1 90 ? 3.990 10.766 3.567 1.00 95.19 90 LEU A N 1
ATOM 731 C CA . LEU A 1 90 ? 3.200 11.064 2.370 1.00 95.19 90 LEU A CA 1
ATOM 732 C C . LEU A 1 90 ? 2.688 12.511 2.325 1.00 95.19 90 LEU A C 1
ATOM 734 O O . LEU A 1 90 ? 2.509 13.071 1.244 1.00 95.19 90 LEU A O 1
ATOM 738 N N . SER A 1 91 ? 2.501 13.154 3.482 1.00 93.25 91 SER A N 1
ATOM 739 C CA . SER A 1 91 ? 2.168 14.584 3.552 1.00 93.25 91 SER A CA 1
ATOM 740 C C . SER A 1 91 ? 3.308 15.486 3.053 1.00 93.25 91 SER A C 1
ATOM 742 O O . SER A 1 91 ? 3.061 16.553 2.492 1.00 93.25 91 SER A O 1
ATOM 744 N N . LYS A 1 92 ? 4.563 15.049 3.236 1.00 95.00 92 LYS A N 1
ATOM 745 C CA . LYS A 1 92 ? 5.785 15.773 2.839 1.00 95.00 92 LYS A CA 1
ATOM 746 C C . LYS A 1 92 ? 6.297 15.336 1.469 1.00 95.00 92 LYS A C 1
ATOM 748 O O . LYS A 1 92 ? 6.942 16.119 0.777 1.00 95.00 92 LYS A O 1
ATOM 753 N N . ASN A 1 93 ? 6.012 14.094 1.094 1.00 94.62 93 ASN A N 1
ATOM 754 C CA . ASN A 1 93 ? 6.406 13.470 -0.160 1.00 94.62 93 ASN A CA 1
ATOM 755 C C . ASN A 1 93 ? 5.147 12.898 -0.827 1.00 94.62 93 ASN A C 1
ATOM 757 O O . ASN A 1 93 ? 4.841 11.722 -0.637 1.00 94.62 93 ASN A O 1
ATOM 761 N N . PRO A 1 94 ? 4.390 13.712 -1.582 1.00 92.19 94 PRO A N 1
ATOM 762 C CA . PRO A 1 94 ? 3.206 13.227 -2.283 1.00 92.19 94 PRO A CA 1
ATOM 763 C C . PRO A 1 94 ? 3.548 12.032 -3.182 1.00 92.19 94 PRO A C 1
ATOM 765 O O . PRO A 1 94 ? 4.566 12.077 -3.876 1.00 92.19 94 PRO A O 1
ATOM 768 N N . MET A 1 95 ? 2.702 10.992 -3.203 1.00 91.75 95 MET A N 1
ATOM 769 C CA . MET A 1 95 ? 2.904 9.813 -4.062 1.00 91.75 95 MET A CA 1
ATOM 770 C C . MET A 1 95 ? 3.164 10.224 -5.509 1.00 91.75 95 MET A C 1
ATOM 772 O O . MET A 1 95 ? 4.195 9.880 -6.073 1.00 91.75 95 MET A O 1
ATOM 776 N N . TYR A 1 96 ? 2.272 11.034 -6.077 1.00 90.94 96 TYR A N 1
ATOM 777 C CA . TYR A 1 96 ? 2.376 11.517 -7.449 1.00 90.94 96 TYR A CA 1
ATOM 778 C C . TYR A 1 96 ? 3.040 12.891 -7.511 1.00 90.94 96 TYR A C 1
ATOM 780 O O . TYR A 1 96 ? 2.663 13.812 -6.785 1.00 90.94 96 TYR A O 1
ATOM 788 N N . GLY A 1 97 ? 4.036 13.031 -8.384 1.00 88.19 97 GLY A N 1
ATOM 789 C CA . GLY A 1 97 ? 4.837 14.246 -8.551 1.00 88.19 97 GLY A CA 1
ATOM 790 C C . GLY A 1 97 ? 5.874 14.490 -7.447 1.00 88.19 97 GLY A C 1
ATOM 791 O O . GLY A 1 97 ? 6.670 15.418 -7.577 1.00 88.19 97 GLY A O 1
ATOM 792 N N . GLY A 1 98 ? 5.886 13.683 -6.376 1.00 91.06 98 GLY A N 1
ATOM 793 C CA . GLY A 1 98 ? 6.834 13.790 -5.261 1.00 91.06 98 GLY A CA 1
ATOM 794 C C . GLY A 1 98 ? 7.743 12.569 -5.105 1.00 91.06 98 GLY A C 1
ATOM 795 O O . GLY A 1 98 ? 8.968 12.728 -5.108 1.00 91.06 98 GLY A O 1
ATOM 796 N N . ILE A 1 99 ? 7.143 11.387 -4.937 1.00 93.56 99 ILE A N 1
ATOM 797 C CA . ILE A 1 99 ? 7.831 10.085 -4.906 1.00 93.56 99 ILE A CA 1
ATOM 798 C C . ILE A 1 99 ? 7.932 9.539 -6.331 1.00 93.56 99 ILE A C 1
ATOM 800 O O . ILE A 1 99 ? 9.027 9.296 -6.819 1.00 93.56 99 ILE A O 1
ATOM 804 N N . PHE A 1 100 ? 6.802 9.428 -7.029 1.00 92.38 100 PHE A N 1
ATOM 805 C CA . PHE A 1 100 ? 6.731 8.941 -8.402 1.00 92.38 100 PHE A CA 1
ATOM 806 C C . PHE A 1 100 ? 6.555 10.101 -9.378 1.00 92.38 100 PHE A C 1
ATOM 808 O O . PHE A 1 100 ? 5.640 10.918 -9.248 1.00 92.38 100 PHE A O 1
ATOM 815 N N . SER A 1 101 ? 7.429 10.173 -10.379 1.00 90.06 101 SER A N 1
ATOM 816 C CA . SER A 1 101 ? 7.398 11.216 -11.413 1.00 90.06 101 SER A CA 1
ATOM 817 C C . SER A 1 101 ? 6.391 10.934 -12.535 1.00 90.06 101 SER A C 1
ATOM 819 O O . SER A 1 101 ? 6.026 11.845 -13.278 1.00 90.06 101 SER A O 1
ATOM 821 N N . THR A 1 102 ? 5.915 9.692 -12.645 1.00 89.44 102 THR A N 1
ATOM 822 C CA . THR A 1 102 ? 4.976 9.227 -13.673 1.00 89.44 102 THR A CA 1
ATOM 823 C C . THR A 1 102 ? 3.775 8.523 -13.043 1.00 89.44 102 THR A C 1
ATOM 825 O O . THR A 1 102 ? 3.822 8.096 -11.890 1.00 89.44 102 THR A O 1
ATOM 828 N N . ILE A 1 103 ? 2.689 8.388 -13.812 1.00 86.06 103 ILE A N 1
ATOM 829 C CA . ILE A 1 103 ? 1.490 7.657 -13.374 1.00 86.06 103 ILE A CA 1
ATOM 830 C C . ILE A 1 103 ? 1.738 6.147 -13.246 1.00 86.06 103 ILE A C 1
ATOM 832 O O . ILE A 1 103 ? 1.139 5.507 -12.389 1.00 86.06 103 ILE A O 1
ATOM 836 N N . ASP A 1 104 ? 2.662 5.604 -14.045 1.00 88.44 104 ASP A N 1
ATOM 837 C CA . ASP A 1 104 ? 3.029 4.183 -14.038 1.00 88.44 104 ASP A CA 1
ATOM 838 C C . ASP A 1 104 ? 4.096 3.848 -12.984 1.00 88.44 104 ASP A C 1
ATOM 840 O O . ASP A 1 104 ? 4.334 2.676 -12.695 1.00 88.44 104 ASP A O 1
ATOM 844 N N . GLY A 1 105 ? 4.743 4.865 -12.400 1.00 91.19 105 GLY A N 1
ATOM 845 C CA . GLY A 1 105 ? 5.795 4.714 -11.392 1.00 91.19 105 GLY A CA 1
ATOM 846 C C . GLY A 1 105 ? 5.410 3.797 -10.225 1.00 91.19 105 GLY A C 1
ATOM 847 O O . GLY A 1 105 ? 6.179 2.885 -9.925 1.00 91.19 105 GLY A O 1
ATOM 848 N N . PRO A 1 106 ? 4.215 3.946 -9.615 1.00 92.38 106 PRO A N 1
ATOM 849 C CA . PRO A 1 106 ? 3.740 3.026 -8.586 1.00 92.38 106 PRO A CA 1
ATOM 850 C C . PRO A 1 106 ? 3.674 1.567 -9.037 1.00 92.38 106 PRO A C 1
ATOM 852 O O . PRO A 1 106 ? 4.116 0.684 -8.312 1.00 92.38 106 PRO A O 1
ATOM 855 N N . ILE A 1 107 ? 3.154 1.296 -10.238 1.00 91.62 107 ILE A N 1
ATOM 856 C CA . ILE A 1 107 ? 3.024 -0.076 -10.745 1.00 91.62 107 ILE A CA 1
ATOM 857 C C . ILE A 1 107 ? 4.405 -0.687 -10.951 1.00 91.62 107 IL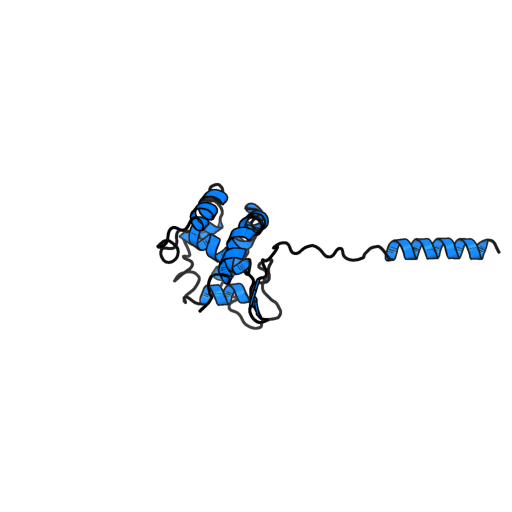E A C 1
ATOM 859 O O . ILE A 1 107 ? 4.652 -1.809 -10.510 1.00 91.62 107 ILE A O 1
ATOM 863 N N . TRP A 1 108 ? 5.325 0.068 -11.554 1.00 90.19 108 TRP A N 1
ATOM 864 C CA . TRP A 1 108 ? 6.713 -0.357 -11.681 1.00 90.19 108 TRP A CA 1
ATOM 865 C C . TRP A 1 108 ? 7.336 -0.653 -10.319 1.00 90.19 108 TRP A C 1
ATOM 867 O O . TRP A 1 108 ? 7.881 -1.736 -10.144 1.00 90.19 108 TRP A O 1
ATOM 877 N N . PHE A 1 109 ? 7.196 0.238 -9.340 1.00 92.81 109 PHE A N 1
ATOM 878 C CA . PHE A 1 109 ? 7.667 0.012 -7.973 1.00 92.81 109 PHE A CA 1
ATOM 879 C C . PHE A 1 109 ? 7.129 -1.293 -7.369 1.00 92.81 109 PHE A C 1
ATOM 881 O O . PHE A 1 109 ? 7.915 -2.126 -6.926 1.00 92.81 109 PHE A O 1
ATOM 888 N N . LEU A 1 110 ? 5.813 -1.518 -7.412 1.00 93.88 110 LEU A N 1
ATOM 889 C CA . LEU A 1 110 ? 5.178 -2.696 -6.811 1.00 93.88 110 LEU A CA 1
ATOM 890 C C . LEU A 1 110 ? 5.602 -4.010 -7.485 1.00 93.88 110 LEU A C 1
ATOM 892 O O . LEU A 1 110 ? 5.772 -5.022 -6.805 1.00 93.88 110 LEU A O 1
ATOM 896 N N . LEU A 1 111 ? 5.824 -4.007 -8.804 1.00 91.25 111 LEU A N 1
ATOM 897 C CA . LEU A 1 111 ? 6.289 -5.187 -9.548 1.00 91.25 111 LEU A CA 1
ATOM 898 C C . LEU A 1 111 ? 7.715 -5.625 -9.166 1.00 91.25 111 LEU A C 1
ATOM 900 O O . LEU A 1 111 ? 8.057 -6.800 -9.357 1.00 91.25 111 LEU A O 1
ATOM 904 N N . HIS A 1 112 ? 8.510 -4.713 -8.596 1.00 91.69 112 HIS A N 1
ATOM 905 C CA . HIS A 1 112 ? 9.863 -4.963 -8.088 1.00 91.69 112 HIS A CA 1
ATOM 906 C C . HIS A 1 112 ? 9.907 -5.398 -6.619 1.00 91.69 112 HIS A C 1
ATOM 908 O O . HIS A 1 112 ? 10.992 -5.646 -6.094 1.00 91.69 112 HIS A O 1
ATOM 914 N N . LEU A 1 113 ? 8.755 -5.521 -5.959 1.00 91.94 113 LEU A N 1
ATOM 915 C CA . LEU A 1 113 ? 8.669 -6.002 -4.584 1.00 91.94 113 LEU A CA 1
ATOM 916 C C . LEU A 1 113 ? 8.261 -7.474 -4.512 1.00 91.94 113 LEU A C 1
ATOM 918 O O . LEU A 1 113 ? 7.636 -7.993 -5.430 1.00 91.94 113 LEU A O 1
ATOM 922 N N . THR A 1 114 ? 8.576 -8.161 -3.424 1.00 92.25 114 THR A N 1
ATOM 923 C CA . THR A 1 114 ? 7.945 -9.430 -3.037 1.00 92.25 114 THR A CA 1
ATOM 924 C C . THR A 1 114 ? 6.606 -9.159 -2.337 1.00 92.25 114 THR A C 1
ATOM 926 O O . THR A 1 114 ? 6.252 -8.006 -2.086 1.00 92.25 114 THR A O 1
ATOM 929 N N . GLU A 1 115 ? 5.840 -10.205 -2.008 1.00 89.50 115 GLU A N 1
ATOM 930 C CA . GLU A 1 115 ? 4.611 -10.059 -1.201 1.00 89.50 115 GLU A CA 1
ATOM 931 C C . GLU A 1 115 ? 4.890 -9.503 0.207 1.00 89.50 115 GLU A C 1
ATOM 933 O O . GLU A 1 115 ? 4.048 -8.802 0.763 1.00 89.50 115 GLU A O 1
ATOM 938 N N . ASP A 1 116 ? 6.099 -9.729 0.731 1.00 92.19 116 ASP A N 1
ATOM 939 C CA . ASP A 1 116 ? 6.583 -9.181 2.006 1.00 92.19 116 ASP A CA 1
ATOM 940 C C . ASP A 1 116 ? 7.147 -7.753 1.870 1.00 92.19 116 ASP A C 1
ATOM 942 O O . ASP A 1 116 ? 7.728 -7.209 2.810 1.00 92.19 116 ASP A O 1
ATOM 946 N N . LEU A 1 117 ? 6.985 -7.137 0.692 1.00 94.12 117 LEU A N 1
ATOM 947 C CA . LEU A 1 117 ? 7.493 -5.806 0.349 1.00 94.12 117 LEU A CA 1
ATOM 948 C C . LEU A 1 117 ? 9.023 -5.689 0.449 1.00 94.12 117 LEU A C 1
ATOM 950 O O . LEU A 1 117 ? 9.568 -4.609 0.689 1.00 94.12 117 LEU A O 1
ATOM 954 N N . GLU A 1 118 ? 9.729 -6.796 0.235 1.00 92.75 118 GLU A N 1
ATOM 955 C CA . GLU A 1 118 ? 11.177 -6.794 0.040 1.00 92.75 118 GLU A CA 1
ATOM 956 C C . GLU A 1 118 ? 11.516 -6.551 -1.425 1.00 92.75 118 GLU A C 1
ATOM 958 O O . GLU A 1 118 ? 10.740 -6.886 -2.316 1.00 92.75 118 GLU A O 1
ATOM 963 N N . TRP A 1 119 ? 12.689 -5.987 -1.697 1.00 91.31 119 TRP A N 1
ATOM 964 C CA . TRP A 1 119 ? 13.163 -5.877 -3.073 1.00 91.31 119 TRP A CA 1
ATOM 965 C C . TRP A 1 119 ? 13.396 -7.263 -3.671 1.00 91.31 119 TRP A C 1
ATOM 967 O O . TRP A 1 119 ? 14.040 -8.121 -3.065 1.00 91.31 119 TRP A O 1
ATOM 977 N N . ARG A 1 120 ? 12.891 -7.470 -4.884 1.00 89.81 120 ARG A N 1
ATOM 978 C CA . ARG A 1 120 ? 13.150 -8.680 -5.658 1.00 89.81 120 ARG A CA 1
ATOM 979 C C . ARG A 1 120 ? 14.612 -8.741 -6.084 1.00 89.81 120 ARG A C 1
ATOM 981 O O . ARG A 1 120 ? 15.148 -7.774 -6.619 1.00 89.81 120 ARG A O 1
ATOM 988 N N . ASP A 1 121 ? 15.238 -9.892 -5.879 1.00 88.06 121 ASP A N 1
ATOM 989 C CA . ASP A 1 121 ? 16.619 -10.166 -6.285 1.00 88.06 121 ASP A CA 1
ATOM 990 C C . ASP A 1 121 ? 16.726 -10.675 -7.733 1.00 88.06 121 ASP A C 1
ATOM 992 O O . ASP A 1 121 ? 17.805 -10.646 -8.327 1.00 88.06 121 ASP A O 1
ATOM 996 N N . ASP A 1 122 ? 15.605 -11.109 -8.317 1.00 88.69 122 ASP A N 1
ATOM 997 C CA . ASP A 1 122 ? 15.516 -11.661 -9.668 1.00 88.69 122 ASP A CA 1
ATOM 998 C C . ASP A 1 122 ? 15.310 -10.606 -10.767 1.00 88.69 122 ASP A C 1
ATOM 1000 O O . ASP A 1 122 ? 15.371 -10.943 -11.953 1.00 88.69 122 ASP A O 1
ATOM 1004 N N . ILE A 1 123 ? 15.110 -9.335 -10.401 1.00 82.62 123 ILE A N 1
ATOM 1005 C CA . ILE A 1 123 ? 14.984 -8.227 -11.352 1.00 82.62 123 ILE A CA 1
ATOM 1006 C C . ILE A 1 123 ? 16.198 -7.290 -11.228 1.00 82.62 123 ILE A C 1
ATOM 1008 O O . ILE A 1 123 ? 16.336 -6.597 -10.219 1.00 82.62 123 ILE A O 1
ATOM 1012 N N . PRO A 1 124 ? 17.089 -7.246 -12.235 1.00 69.75 124 PRO A N 1
ATOM 1013 C CA . PRO A 1 124 ? 18.236 -6.344 -12.223 1.00 69.75 124 PRO A CA 1
ATOM 1014 C C . PRO A 1 124 ? 17.822 -4.880 -12.460 1.00 69.75 124 PRO A C 1
ATOM 1016 O O . PRO A 1 124 ? 16.905 -4.612 -13.231 1.00 69.75 124 PRO A O 1
ATOM 1019 N N . ASP A 1 125 ? 18.564 -3.947 -11.853 1.00 63.81 125 ASP A N 1
ATOM 1020 C CA . ASP A 1 125 ? 18.548 -2.502 -12.152 1.00 63.81 125 ASP A CA 1
ATOM 1021 C C . ASP A 1 125 ? 17.179 -1.800 -12.088 1.00 63.81 125 ASP A C 1
ATOM 1023 O O . ASP A 1 125 ? 16.758 -1.133 -13.036 1.00 63.81 125 ASP A O 1
ATOM 1027 N N . PHE A 1 126 ? 16.509 -1.849 -10.936 1.00 60.12 126 PHE A N 1
ATOM 1028 C CA . PHE A 1 126 ? 15.491 -0.839 -10.641 1.00 60.12 126 PHE A CA 1
ATOM 1029 C C . PHE A 1 126 ? 16.072 0.333 -9.853 1.00 60.12 126 PHE A C 1
ATOM 1031 O O . PHE A 1 126 ? 17.179 0.252 -9.326 1.00 60.12 126 PHE A O 1
ATOM 1038 N N . GLU A 1 127 ? 15.299 1.411 -9.747 1.00 57.50 127 GLU A N 1
ATOM 1039 C CA . GLU A 1 127 ? 15.528 2.636 -8.970 1.00 57.50 127 GLU A CA 1
ATOM 1040 C C . GLU A 1 127 ? 15.696 2.401 -7.448 1.00 57.50 127 GLU A C 1
ATOM 1042 O O . GLU A 1 127 ? 15.389 3.279 -6.648 1.00 57.50 127 GLU A O 1
ATOM 1047 N N . THR A 1 128 ? 16.220 1.247 -7.021 1.00 60.72 128 THR A N 1
ATOM 1048 C CA . THR A 1 128 ? 16.547 0.848 -5.640 1.00 60.72 128 THR A CA 1
ATOM 1049 C C . THR A 1 128 ? 17.418 1.866 -4.899 1.00 60.72 128 THR A C 1
ATOM 1051 O O . THR A 1 128 ? 17.544 1.800 -3.679 1.00 60.72 128 THR A O 1
ATOM 1054 N N . PHE A 1 129 ? 17.988 2.838 -5.616 1.00 60.75 129 PHE A N 1
ATOM 1055 C CA . PHE A 1 129 ? 18.741 3.953 -5.059 1.00 60.75 129 PHE A CA 1
ATOM 1056 C C . PHE A 1 129 ? 17.920 5.201 -4.732 1.00 60.75 129 PHE A C 1
ATOM 1058 O O . PHE A 1 129 ? 18.479 6.061 -4.052 1.00 60.75 129 PHE A O 1
ATOM 1065 N N . ASP A 1 130 ? 16.666 5.358 -5.183 1.00 86.00 130 ASP A N 1
ATOM 1066 C CA . ASP A 1 130 ? 15.860 6.507 -4.753 1.00 86.00 130 ASP A CA 1
ATOM 1067 C C . ASP A 1 130 ? 15.475 6.316 -3.276 1.00 86.00 130 ASP A C 1
ATOM 1069 O O . ASP A 1 130 ? 14.623 5.476 -2.953 1.00 86.00 130 ASP A O 1
ATOM 1073 N N . PRO A 1 131 ? 16.052 7.108 -2.348 1.00 90.06 131 PRO A N 1
ATOM 1074 C CA . PRO A 1 131 ? 15.806 6.927 -0.925 1.00 90.06 131 PRO A CA 1
ATOM 1075 C C . PRO A 1 131 ? 14.341 7.162 -0.557 1.00 90.06 131 PRO A C 1
ATOM 1077 O O . PRO A 1 131 ? 13.894 6.700 0.492 1.00 90.06 131 PRO A O 1
ATOM 1080 N N . LYS A 1 132 ? 13.581 7.892 -1.384 1.00 93.12 132 LYS A N 1
ATOM 1081 C CA . LYS A 1 132 ? 12.157 8.113 -1.148 1.00 93.12 132 LYS A CA 1
ATOM 1082 C C . LYS A 1 132 ? 11.341 6.856 -1.401 1.00 93.12 132 LYS A C 1
ATOM 1084 O O . LYS A 1 132 ? 10.472 6.528 -0.599 1.00 93.12 132 LYS A O 1
ATOM 1089 N N . VAL A 1 133 ? 11.635 6.150 -2.487 1.00 92.94 133 VAL A N 1
ATOM 1090 C CA . VAL A 1 133 ? 10.929 4.916 -2.836 1.00 92.94 133 VAL A CA 1
ATOM 1091 C C . VAL A 1 133 ? 11.239 3.831 -1.802 1.00 92.94 133 VAL A C 1
ATOM 1093 O O . VAL A 1 133 ? 10.320 3.174 -1.315 1.00 92.94 133 VAL A O 1
ATOM 1096 N N . ASP A 1 134 ? 12.498 3.706 -1.370 1.00 93.06 134 ASP A N 1
ATOM 1097 C CA . ASP A 1 134 ? 12.856 2.757 -0.306 1.00 93.06 134 ASP A CA 1
ATOM 1098 C C . ASP A 1 134 ? 12.253 3.145 1.058 1.00 93.06 134 ASP A C 1
ATOM 1100 O O . ASP A 1 134 ? 11.746 2.286 1.779 1.00 93.06 134 ASP A O 1
ATOM 1104 N N . SER A 1 135 ? 12.194 4.443 1.385 1.00 95.50 135 SER A N 1
ATOM 1105 C CA . SER A 1 135 ? 11.485 4.913 2.587 1.00 95.50 135 SER A CA 1
ATOM 1106 C C . SER A 1 135 ? 10.000 4.555 2.544 1.00 95.50 135 SER A C 1
ATOM 1108 O O . SER A 1 135 ? 9.452 4.106 3.548 1.00 95.50 135 SER A O 1
ATOM 1110 N N . LEU A 1 136 ? 9.342 4.736 1.392 1.00 96.50 136 LEU A N 1
ATOM 1111 C CA . LEU A 1 136 ? 7.946 4.345 1.217 1.00 96.50 136 LEU A CA 1
ATOM 1112 C C . LEU A 1 136 ? 7.770 2.839 1.439 1.00 96.50 136 LEU A C 1
ATOM 1114 O O . LEU A 1 136 ? 6.880 2.455 2.188 1.00 96.50 136 LEU A O 1
ATOM 1118 N N . ARG A 1 137 ? 8.633 2.003 0.851 1.00 96.06 137 ARG A N 1
ATOM 1119 C CA . ARG A 1 137 ? 8.606 0.540 1.013 1.00 96.06 137 ARG A CA 1
ATOM 1120 C C . ARG A 1 137 ? 8.674 0.119 2.483 1.00 96.06 137 ARG A C 1
ATOM 1122 O O . ARG A 1 137 ? 7.811 -0.627 2.936 1.00 96.06 137 ARG A O 1
ATOM 1129 N N . LEU A 1 138 ? 9.648 0.636 3.233 1.00 96.62 138 LEU A N 1
ATOM 1130 C CA . LEU A 1 138 ? 9.797 0.342 4.665 1.00 96.62 138 LEU A CA 1
ATOM 1131 C C . LEU A 1 138 ? 8.567 0.792 5.466 1.00 96.62 138 LEU A C 1
ATOM 1133 O O . LEU A 1 138 ? 8.047 0.055 6.297 1.00 96.62 138 LEU A O 1
ATOM 1137 N N . LEU A 1 139 ? 8.040 1.981 5.170 1.00 98.19 139 LEU A N 1
ATOM 1138 C CA . LEU A 1 139 ? 6.841 2.493 5.834 1.00 98.19 139 LEU A CA 1
ATOM 1139 C C . LEU A 1 139 ? 5.579 1.693 5.478 1.00 98.19 139 LEU A C 1
ATOM 1141 O O . LEU A 1 139 ? 4.663 1.607 6.295 1.00 98.19 139 LEU A O 1
ATOM 1145 N N . MET A 1 140 ? 5.513 1.109 4.279 1.00 98.00 140 MET A N 1
ATOM 1146 C CA . MET A 1 140 ? 4.446 0.184 3.896 1.00 98.00 140 MET A CA 1
ATOM 1147 C C . MET A 1 140 ? 4.545 -1.131 4.677 1.00 98.00 140 MET A C 1
ATOM 1149 O O . MET A 1 140 ? 3.511 -1.645 5.095 1.00 98.00 140 MET A O 1
ATOM 1153 N N . GLN A 1 141 ? 5.755 -1.644 4.931 1.00 97.56 141 GLN A N 1
ATOM 1154 C CA . GLN A 1 141 ? 5.959 -2.814 5.798 1.00 97.56 141 GLN A CA 1
ATOM 1155 C C . GLN A 1 141 ? 5.476 -2.543 7.224 1.00 97.56 141 GLN A C 1
ATOM 1157 O O . GLN A 1 141 ? 4.690 -3.325 7.765 1.00 97.56 141 GLN A O 1
ATOM 1162 N N . ASP A 1 142 ? 5.870 -1.403 7.797 1.00 97.88 142 ASP A N 1
ATOM 1163 C CA . ASP A 1 142 ? 5.407 -0.979 9.121 1.00 97.88 142 ASP A CA 1
ATOM 1164 C C . ASP A 1 142 ? 3.879 -0.848 9.155 1.00 97.88 142 ASP A C 1
ATOM 1166 O O . ASP A 1 142 ? 3.227 -1.312 10.088 1.00 97.88 142 ASP A O 1
ATOM 1170 N N . PHE A 1 143 ? 3.283 -0.259 8.113 1.00 98.31 143 PHE A N 1
ATOM 1171 C CA . PHE A 1 143 ? 1.832 -0.146 8.000 1.00 98.31 143 PHE A CA 1
ATOM 1172 C C . PHE A 1 143 ? 1.148 -1.519 7.979 1.00 98.31 143 PHE A C 1
ATOM 1174 O O . PHE A 1 143 ? 0.178 -1.719 8.711 1.00 98.31 143 PHE A O 1
ATOM 1181 N N . VAL A 1 144 ? 1.640 -2.468 7.178 1.00 97.62 144 VAL A N 1
ATOM 1182 C CA . VAL A 1 144 ? 1.090 -3.832 7.112 1.00 97.62 144 VAL A CA 1
ATOM 1183 C C . VAL A 1 144 ? 1.123 -4.491 8.489 1.00 97.62 144 VAL A C 1
ATOM 1185 O O . VAL A 1 144 ? 0.088 -4.970 8.955 1.00 97.62 144 VAL A O 1
ATOM 1188 N N . ALA A 1 145 ? 2.270 -4.432 9.169 1.00 96.25 145 ALA A N 1
ATOM 1189 C CA . ALA A 1 145 ? 2.458 -5.044 10.479 1.00 96.25 145 ALA A CA 1
ATOM 1190 C C . ALA A 1 145 ? 1.576 -4.409 11.572 1.00 96.25 145 ALA A C 1
ATOM 1192 O O . ALA A 1 145 ? 0.927 -5.119 12.341 1.00 96.25 145 ALA A O 1
ATOM 1193 N N . GLU A 1 146 ? 1.518 -3.077 11.638 1.00 97.62 146 GLU A N 1
ATOM 1194 C CA . GLU A 1 146 ? 0.757 -2.343 12.663 1.00 97.62 146 GLU A CA 1
ATOM 1195 C C . GLU A 1 146 ? -0.760 -2.475 12.477 1.00 97.62 146 GLU A C 1
ATOM 1197 O O . GLU A 1 146 ? -1.530 -2.485 13.444 1.00 97.62 146 GLU A O 1
ATOM 1202 N N . THR A 1 147 ? -1.214 -2.571 11.226 1.00 96.94 147 THR A N 1
ATOM 1203 C CA . THR A 1 147 ? -2.647 -2.599 10.903 1.00 96.94 147 THR A CA 1
ATOM 1204 C C . THR A 1 147 ? -3.225 -4.000 10.757 1.00 96.94 147 THR A C 1
ATOM 1206 O O . THR A 1 147 ? -4.451 -4.126 10.671 1.00 96.94 147 THR A O 1
ATOM 1209 N N . LYS A 1 148 ? -2.372 -5.036 10.750 1.00 95.12 148 LYS A N 1
ATOM 1210 C CA . LYS A 1 148 ? -2.746 -6.407 10.372 1.00 95.12 148 LYS A CA 1
ATOM 1211 C C . LYS A 1 148 ? -3.465 -6.406 9.031 1.00 95.12 148 LYS A C 1
ATOM 1213 O O . LYS A 1 148 ? -4.630 -6.797 8.915 1.00 95.12 148 LYS A O 1
ATOM 1218 N N . TYR A 1 149 ? -2.805 -5.829 8.034 1.00 96.31 149 TYR A N 1
ATOM 1219 C CA . TYR A 1 149 ? -3.404 -5.592 6.726 1.00 96.31 149 TYR A CA 1
ATOM 1220 C C . TYR A 1 149 ? -3.920 -6.883 6.070 1.00 96.31 149 TYR A C 1
ATOM 1222 O O . TYR A 1 149 ? -4.934 -6.867 5.373 1.00 96.31 149 TYR A O 1
ATOM 1230 N N . GLU A 1 150 ? -3.284 -8.016 6.348 1.00 94.25 150 GLU A N 1
ATOM 1231 C CA . GLU A 1 150 ? -3.718 -9.343 5.927 1.00 94.25 150 GLU A CA 1
ATOM 1232 C C . GLU A 1 150 ? -5.141 -9.688 6.390 1.00 94.25 150 GLU A C 1
ATOM 1234 O O . GLU A 1 150 ? -5.917 -10.251 5.614 1.00 94.25 150 GLU A O 1
ATOM 1239 N N . ASP A 1 151 ? -5.526 -9.300 7.610 1.00 94.06 151 ASP A N 1
ATOM 1240 C CA . ASP A 1 151 ? -6.874 -9.531 8.138 1.00 94.06 151 ASP A CA 1
ATOM 1241 C C . ASP A 1 151 ? -7.900 -8.704 7.355 1.00 94.06 151 ASP A C 1
ATOM 1243 O O . ASP A 1 151 ? -8.966 -9.208 6.987 1.00 94.06 151 ASP A O 1
ATOM 1247 N N . PHE A 1 152 ? -7.557 -7.447 7.050 1.00 94.94 152 PHE A N 1
ATOM 1248 C CA . PHE A 1 152 ? -8.383 -6.584 6.212 1.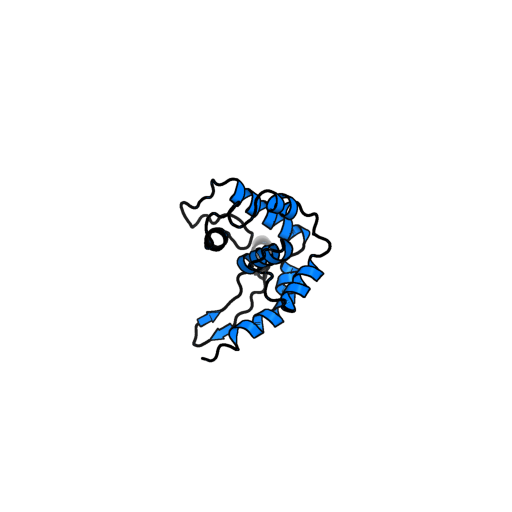00 94.94 152 PHE A CA 1
ATOM 1249 C C . PHE A 1 152 ? -8.554 -7.180 4.816 1.00 94.94 152 PHE A C 1
ATOM 1251 O O . PHE A 1 152 ? -9.689 -7.407 4.399 1.00 94.94 152 PHE A O 1
ATOM 1258 N N . PHE A 1 153 ? -7.449 -7.473 4.124 1.00 93.94 153 PHE A N 1
ATOM 1259 C CA . PHE A 1 153 ? -7.450 -8.000 2.759 1.00 93.94 153 PHE A CA 1
ATOM 1260 C C . PHE A 1 153 ? -8.281 -9.283 2.661 1.00 93.94 153 PHE A C 1
ATOM 1262 O O . PHE A 1 153 ? -9.180 -9.402 1.828 1.00 93.94 153 PHE A O 1
ATOM 1269 N N . ASN A 1 154 ? -8.051 -10.232 3.571 1.00 91.69 154 ASN A N 1
ATOM 1270 C CA . ASN A 1 154 ? -8.757 -11.511 3.573 1.00 91.69 154 ASN A CA 1
ATOM 1271 C C . ASN A 1 154 ? -10.260 -11.356 3.871 1.00 91.69 154 ASN A C 1
ATOM 1273 O O . ASN A 1 154 ? -11.069 -12.133 3.358 1.00 91.69 154 ASN A O 1
ATOM 1277 N N . ALA A 1 155 ? -10.658 -10.341 4.645 1.00 91.50 155 ALA A N 1
ATOM 1278 C CA . ALA A 1 155 ? -12.065 -10.039 4.907 1.00 91.50 155 ALA A CA 1
ATOM 1279 C C . ALA A 1 155 ? -12.807 -9.461 3.686 1.00 91.50 155 ALA A C 1
ATOM 1281 O O 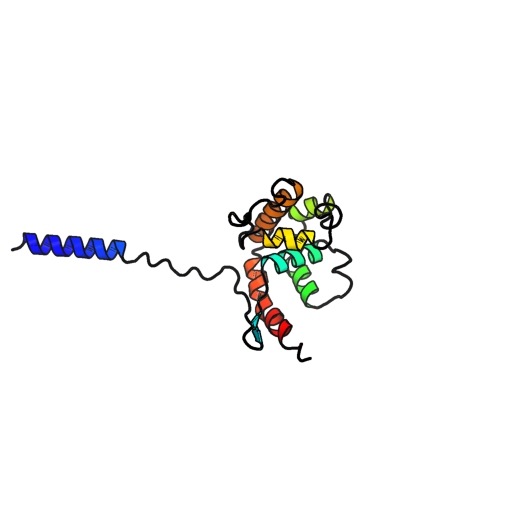. ALA A 1 155 ? -14.033 -9.563 3.622 1.00 91.50 155 ALA A O 1
ATOM 1282 N N . GLN A 1 156 ? -12.095 -8.901 2.703 1.00 88.69 156 GLN A N 1
ATOM 1283 C CA . GLN A 1 156 ? -12.693 -8.318 1.494 1.00 88.69 156 GLN A CA 1
ATOM 1284 C C . GLN A 1 156 ? -12.928 -9.330 0.364 1.00 88.69 156 GLN A C 1
ATOM 1286 O O . GLN A 1 156 ? -13.409 -8.948 -0.700 1.00 88.69 156 GLN A O 1
ATOM 1291 N N . ARG A 1 157 ? -12.663 -10.627 0.577 1.00 82.69 157 ARG A N 1
ATOM 1292 C CA . ARG A 1 157 ? -12.796 -11.666 -0.463 1.00 82.69 157 ARG A CA 1
ATOM 1293 C C . ARG A 1 157 ? -14.100 -11.581 -1.264 1.00 82.69 157 ARG A C 1
ATOM 1295 O O . ARG A 1 157 ? -14.062 -11.626 -2.486 1.00 82.69 157 ARG A O 1
ATOM 1302 N N . ALA A 1 158 ? -15.235 -11.411 -0.584 1.00 81.69 158 ALA A N 1
ATOM 1303 C CA . ALA A 1 158 ? -16.537 -11.349 -1.246 1.00 81.69 158 ALA A CA 1
ATOM 1304 C C . ALA A 1 158 ? -16.654 -10.179 -2.241 1.00 81.69 158 ALA A C 1
ATOM 1306 O O . ALA A 1 158 ? -17.328 -10.310 -3.256 1.00 81.69 158 ALA A O 1
ATOM 1307 N N . PHE A 1 159 ? -15.996 -9.048 -1.970 1.00 80.81 159 PHE A N 1
ATOM 1308 C CA . PHE A 1 159 ? -15.932 -7.924 -2.904 1.00 80.81 159 PHE A CA 1
ATOM 1309 C C . PHE A 1 159 ? -15.078 -8.274 -4.127 1.00 80.81 159 PHE A C 1
ATOM 1311 O O . PHE A 1 159 ? -15.477 -8.015 -5.262 1.00 80.81 159 PHE A O 1
ATOM 1318 N N . TYR A 1 160 ? -13.933 -8.921 -3.909 1.00 80.69 160 TYR A N 1
ATOM 1319 C CA . TYR A 1 160 ? -13.044 -9.306 -4.999 1.00 80.69 160 TYR A CA 1
ATOM 1320 C C . TYR A 1 160 ? -13.643 -10.371 -5.927 1.00 80.69 160 TYR A C 1
ATOM 1322 O O . TYR A 1 160 ? -13.364 -10.346 -7.124 1.00 80.69 160 TYR A O 1
ATOM 1330 N N . ASP A 1 161 ? -14.496 -11.258 -5.408 1.00 72.69 161 ASP A N 1
ATOM 1331 C CA . ASP A 1 161 ? -15.164 -12.304 -6.194 1.00 72.69 161 ASP A CA 1
ATOM 1332 C C . ASP A 1 161 ? -16.184 -11.736 -7.207 1.00 72.69 161 ASP A C 1
ATOM 1334 O O . ASP A 1 161 ? -16.452 -12.362 -8.233 1.00 72.69 161 ASP A O 1
ATOM 1338 N N . ILE A 1 162 ? -16.742 -10.544 -6.956 1.00 66.25 162 ILE A N 1
ATOM 1339 C CA . ILE A 1 162 ? -17.732 -9.894 -7.839 1.00 66.25 162 ILE A CA 1
ATOM 1340 C C . ILE A 1 162 ? -17.049 -9.227 -9.045 1.00 66.25 162 ILE A C 1
ATOM 1342 O O . ILE A 1 162 ? -17.605 -9.201 -10.144 1.00 66.25 162 ILE A O 1
ATOM 1346 N N . SER A 1 163 ? -15.826 -8.724 -8.853 1.00 56.47 163 SER A N 1
ATOM 1347 C CA . SER A 1 163 ? -15.107 -7.870 -9.810 1.00 56.47 163 SER A CA 1
ATOM 1348 C C . SER A 1 163 ? -14.942 -8.464 -11.227 1.00 56.47 163 SER A C 1
ATOM 1350 O O . SER A 1 163 ? -15.097 -7.715 -12.191 1.00 56.47 163 SER A O 1
ATOM 1352 N N . PRO A 1 164 ? -14.697 -9.777 -11.430 1.00 52.03 164 PRO A N 1
ATOM 1353 C CA . PRO A 1 164 ? -14.467 -10.305 -12.781 1.00 52.03 164 PRO A CA 1
ATOM 1354 C C . PRO A 1 164 ? -15.731 -10.796 -13.506 1.00 52.03 164 PRO A C 1
ATOM 1356 O O . PRO A 1 164 ? -15.677 -11.028 -14.711 1.00 52.03 164 PRO A O 1
ATOM 1359 N N . ILE A 1 165 ? -16.855 -10.994 -12.807 1.00 49.88 165 ILE A N 1
ATOM 1360 C CA . ILE A 1 165 ? -18.027 -11.708 -13.356 1.00 49.88 165 ILE A CA 1
ATOM 1361 C C . ILE A 1 165 ? -18.914 -10.797 -14.226 1.00 49.88 165 ILE A C 1
ATOM 1363 O O . ILE A 1 165 ? -19.584 -11.282 -15.137 1.00 49.88 165 ILE A O 1
ATOM 1367 N N . GLU A 1 166 ? -18.894 -9.479 -14.014 1.00 49.00 166 GLU A N 1
ATOM 1368 C CA . GLU A 1 166 ? -19.758 -8.548 -14.763 1.00 49.00 166 GLU A CA 1
ATOM 1369 C C . GLU A 1 166 ? -19.191 -8.089 -16.119 1.00 49.00 166 GLU A C 1
ATOM 1371 O O . GLU A 1 166 ? -19.892 -7.426 -16.882 1.00 49.00 166 GLU A O 1
ATOM 1376 N N . PHE A 1 167 ? -17.971 -8.489 -16.491 1.00 46.28 167 PHE A N 1
ATOM 1377 C CA . PHE A 1 167 ? -17.403 -8.195 -17.814 1.00 46.28 167 PHE A CA 1
ATOM 1378 C C . PHE A 1 167 ? -17.761 -9.274 -18.845 1.00 46.28 167 PHE A C 1
ATOM 1380 O O . PHE A 1 167 ? -16.892 -9.874 -19.473 1.00 46.28 167 PHE A O 1
ATOM 1387 N N . THR A 1 168 ? -19.054 -9.534 -19.035 1.00 41.84 168 THR A N 1
ATOM 1388 C CA . THR A 1 168 ? -19.526 -10.204 -20.257 1.00 41.84 168 THR A CA 1
ATOM 1389 C C . THR A 1 168 ? -19.722 -9.128 -21.327 1.00 41.84 168 THR A C 1
ATOM 1391 O O . THR A 1 168 ? -20.703 -8.387 -21.288 1.00 41.84 168 THR A O 1
ATOM 1394 N N . LEU A 1 169 ? -18.735 -8.988 -22.220 1.00 40.25 169 LEU A N 1
ATOM 1395 C CA . LEU A 1 169 ? -18.805 -8.143 -23.423 1.00 40.25 169 LEU A CA 1
ATOM 1396 C C . LEU A 1 169 ? -19.718 -8.756 -24.493 1.00 40.25 169 LEU A C 1
ATOM 1398 O O . LEU A 1 169 ? -19.682 -9.997 -24.659 1.00 40.25 169 LEU A O 1
#

Foldseek 3Di:
DVVVVVVVVVVVVVCVVVVPPPPDPPDPLAPWDWDADPNDTDTDQLLVVLVLLVCLLLPPVVSPPDDDPVSVLSCVLCVVVCPQVLSVLCVVAPPDVGLDPDPCRSVVLSVQADSLLHGDPPDPDDPPVPVSSVVNSVSSNVVCVVSVVSVVNNVCNVVVVVVPPPPPD

Sequence (169 aa):
MKSKIILCIVLAALCLSTGLYGRAHEQPIYQQPVVEVEGVRFTIDPRIELFHTLEVLQGIPLVNFVEIEYKQHILSYFKTYKNLAIFDYLSKNPMYGGIFSTIDGPIWFLLHLTEDLEWRDDIPDFETFDPKVDSLRLLMQDFVAETKYEDFFNAQRAFYDISPIEFTL

Secondary structure (DSSP, 8-state):
-HHHHHHHHHHHHHHHHHTT-----PPPSS---EEEETTEEEE--HHHHHHHHHHHHHT-HHHHTS--HHHHHHHHHGGGGTTSHHHHHHHHS-IIIIIBSSSSHHHHHHHTB-TTSPBPSSS---STT-HHHHHHHHHHHHHHHHHTHHHHHHHTHHHHHHTTTT---